Protein AF-A0A9J6A7V3-F1 (afdb_monomer)

Foldseek 3Di:
DDDDDDDDDDDDPPPPPVPPCDDPCDPVNVVVVVVVVVVVVVVVVVVVVVVVVVVVVVLCVVLVVVVVVLVVVVVVLVVCCVVPNDDPVSVVVVVVSVVVVVVRD

Nearest PDB structures (foldseek):
  4biu-assembly2_B  TM=7.242E-01  e=1.071E+00  Escherichia coli K-12
  4biu-assembly1_D  TM=7.343E-01  e=1.409E+00  Escherichia coli K-12
  4biu-assembly2_A  TM=5.968E-01  e=1.228E+00  Escherichia coli K-12

Sequence (105 aa):
MTLSSSTAFLPPRSIASAATSQPPLTEAVILWIGHLVYSANMCASRLDATISRMIERALIAALTPFKESIDALVARIRVCERAEGVTHEVNALKVAIAELRKDVD

Organism: Solanum commersonii (NCBI:txid4109)

Solvent-accessible surface area (backbone atoms only — not comparable to full-atom values): 6490 Å² total; per-residue (Å²): 141,83,85,84,88,81,88,79,86,78,80,82,80,82,75,77,70,78,72,77,80,70,75,82,82,45,72,70,57,53,53,50,51,52,51,50,54,50,51,50,49,55,51,50,56,52,48,51,56,48,53,55,52,50,51,51,51,52,50,48,67,61,45,50,63,54,54,53,51,51,53,52,50,54,54,50,49,60,49,45,38,72,75,74,42,87,44,72,67,60,51,53,51,51,53,54,50,57,54,54,44,69,79,72,110

Structure (mmCIF, N/CA/C/O backbone):
data_AF-A0A9J6A7V3-F1
#
_entry.id   AF-A0A9J6A7V3-F1
#
loop_
_atom_site.group_PDB
_atom_site.id
_atom_site.type_symbol
_atom_site.label_atom_id
_atom_site.label_alt_id
_atom_site.label_comp_id
_atom_site.label_asym_id
_atom_site.label_entity_id
_atom_site.label_seq_id
_atom_site.pdbx_PDB_ins_code
_atom_site.Cartn_x
_atom_site.Cartn_y
_atom_site.Cartn_z
_atom_site.occupancy
_atom_site.B_iso_or_equiv
_atom_site.auth_seq_id
_atom_site.auth_comp_id
_atom_site.auth_asym_id
_atom_site.auth_atom_id
_atom_site.pdbx_PDB_model_num
ATOM 1 N N . MET A 1 1 ? 93.403 24.590 -44.536 1.00 44.56 1 MET A N 1
ATOM 2 C CA . MET A 1 1 ? 92.078 24.406 -43.912 1.00 44.56 1 MET A CA 1
ATOM 3 C C . MET A 1 1 ? 91.030 24.385 -45.010 1.00 44.56 1 MET A C 1
ATOM 5 O O . MET A 1 1 ? 90.757 25.437 -45.563 1.00 44.56 1 MET A O 1
ATOM 9 N N . THR A 1 2 ? 90.475 23.220 -45.334 1.00 43.62 2 THR A N 1
ATOM 10 C CA . THR A 1 2 ? 89.200 23.067 -46.054 1.00 43.62 2 THR A CA 1
ATOM 11 C C . THR A 1 2 ? 88.579 21.750 -45.586 1.00 43.62 2 THR A C 1
ATOM 13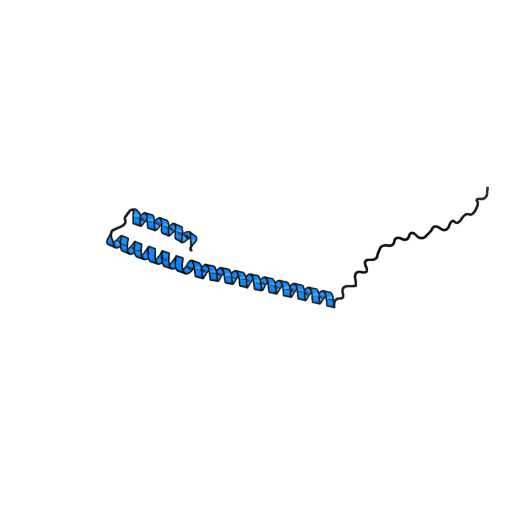 O O . THR A 1 2 ? 89.263 20.732 -45.499 1.00 43.62 2 THR A O 1
ATOM 16 N N . LEU A 1 3 ? 87.321 21.834 -45.148 1.00 41.06 3 LEU A N 1
ATOM 17 C CA . LEU A 1 3 ? 86.566 20.802 -44.437 1.00 41.06 3 LEU A CA 1
ATOM 18 C C . LEU A 1 3 ? 86.086 19.691 -45.383 1.00 41.06 3 LEU A C 1
ATOM 20 O O . LEU A 1 3 ? 85.602 19.970 -46.479 1.00 41.06 3 LEU A O 1
ATOM 24 N N . SER A 1 4 ? 86.159 18.448 -44.906 1.00 42.53 4 SER A N 1
ATOM 25 C CA . SER A 1 4 ? 85.579 17.266 -45.543 1.00 42.53 4 SER A CA 1
ATOM 26 C C . SER A 1 4 ? 84.049 17.286 -45.542 1.00 42.53 4 SER A C 1
ATOM 28 O O . SER A 1 4 ? 83.410 17.650 -44.557 1.00 42.53 4 SER A O 1
ATOM 30 N N . SER A 1 5 ? 83.487 16.811 -46.652 1.00 52.06 5 SER A N 1
ATOM 31 C CA . SER A 1 5 ? 82.076 16.481 -46.842 1.00 52.06 5 SER A CA 1
ATOM 32 C C . SER A 1 5 ? 81.745 15.123 -46.209 1.00 52.06 5 SER A C 1
ATOM 34 O O . SER A 1 5 ? 82.489 14.161 -46.402 1.00 52.06 5 SER A O 1
ATOM 36 N N . SER A 1 6 ? 80.634 15.030 -45.473 1.00 52.19 6 SER A N 1
ATOM 37 C CA . SER A 1 6 ? 80.011 13.754 -45.097 1.00 52.19 6 SER A CA 1
ATOM 38 C C . SER A 1 6 ? 78.517 13.958 -44.842 1.00 52.19 6 SER A C 1
ATOM 40 O O . SER A 1 6 ? 78.106 14.476 -43.805 1.00 52.19 6 SER A O 1
ATOM 42 N N . THR A 1 7 ? 77.693 13.578 -45.817 1.00 53.16 7 THR A N 1
ATOM 43 C CA . THR A 1 7 ? 76.234 13.524 -45.686 1.00 53.16 7 THR A CA 1
ATOM 44 C C . THR A 1 7 ? 75.840 12.098 -45.316 1.00 53.16 7 THR A C 1
ATOM 46 O O . THR A 1 7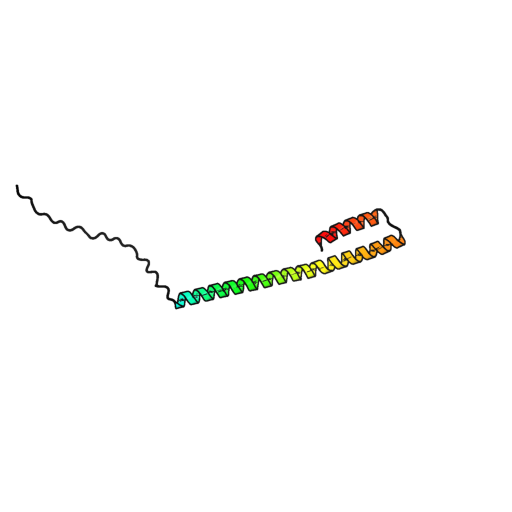 ? 75.785 11.219 -46.172 1.00 53.16 7 THR A O 1
ATOM 49 N N . ALA A 1 8 ? 75.577 11.862 -44.031 1.00 54.44 8 ALA A N 1
ATOM 50 C CA . ALA A 1 8 ? 74.983 10.620 -43.551 1.00 54.44 8 ALA A CA 1
ATOM 51 C C . ALA A 1 8 ? 73.450 10.699 -43.668 1.00 54.44 8 ALA A C 1
ATOM 53 O O . ALA A 1 8 ? 72.825 11.602 -43.112 1.00 54.44 8 ALA A O 1
ATOM 54 N N . PHE A 1 9 ? 72.841 9.751 -44.384 1.00 49.1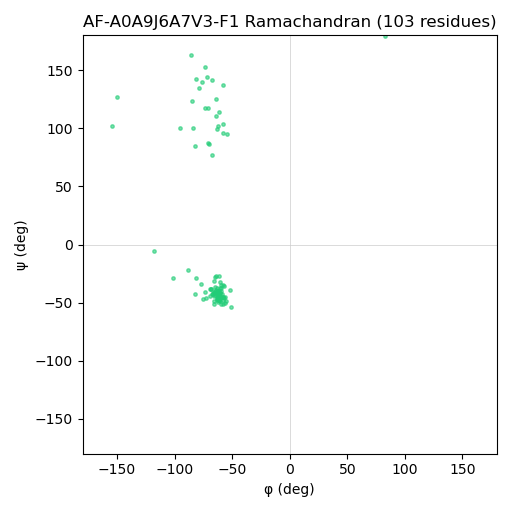2 9 PHE A N 1
ATOM 55 C CA . PHE A 1 9 ? 71.389 9.573 -44.414 1.00 49.12 9 PHE A CA 1
ATOM 56 C C . PHE A 1 9 ? 70.918 8.954 -43.089 1.00 49.12 9 PHE A C 1
ATOM 58 O O . PHE A 1 9 ? 71.299 7.834 -42.752 1.00 49.12 9 PHE A O 1
ATOM 65 N N . LEU A 1 10 ? 70.092 9.683 -42.334 1.00 55.59 10 LEU A N 1
ATOM 66 C CA . LEU A 1 10 ? 69.413 9.163 -41.144 1.00 55.59 10 LEU A CA 1
ATOM 67 C C . LEU A 1 10 ? 68.158 8.362 -41.544 1.00 55.59 10 LEU A C 1
ATOM 69 O O . LEU A 1 10 ? 67.446 8.769 -42.465 1.00 55.59 10 LEU A O 1
ATOM 73 N N . PRO A 1 11 ? 67.852 7.250 -40.848 1.00 51.97 11 PRO A N 1
ATOM 74 C CA . PRO A 1 11 ? 66.679 6.436 -41.130 1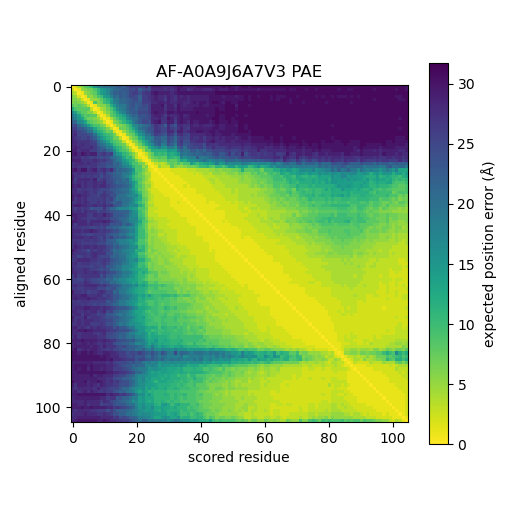.00 51.97 11 PRO A CA 1
ATOM 75 C C . PRO A 1 11 ? 65.400 7.168 -40.690 1.00 51.97 11 PRO A C 1
ATOM 77 O O . PRO A 1 11 ? 65.402 7.854 -39.661 1.00 51.97 11 PRO A O 1
ATOM 80 N N . PRO A 1 12 ? 64.284 7.021 -41.425 1.00 52.28 12 PRO A N 1
ATOM 81 C CA . PRO A 1 12 ? 63.020 7.613 -41.027 1.00 52.28 12 PRO A CA 1
ATOM 82 C C . PRO A 1 12 ? 62.556 6.988 -39.707 1.00 52.28 12 PRO A C 1
ATOM 84 O O . PRO A 1 12 ? 62.429 5.770 -39.575 1.00 52.28 12 PRO A O 1
ATOM 87 N N . ARG A 1 13 ? 62.299 7.844 -38.715 1.00 53.31 13 ARG A N 1
ATOM 88 C CA . ARG A 1 13 ? 61.612 7.489 -37.470 1.00 53.31 13 ARG A CA 1
ATOM 89 C C . ARG A 1 13 ? 60.242 6.916 -37.842 1.00 53.31 13 ARG A C 1
ATOM 91 O O . ARG A 1 13 ? 59.331 7.665 -38.181 1.00 53.31 13 ARG A O 1
ATOM 98 N N . SER A 1 14 ? 60.095 5.596 -37.772 1.00 47.78 14 SER A N 1
ATOM 99 C CA . SER A 1 14 ? 58.783 4.953 -37.759 1.00 47.78 14 SER A CA 1
ATOM 100 C C . SER A 1 14 ? 58.119 5.269 -36.420 1.00 47.78 14 SER A C 1
ATOM 102 O O . SER A 1 14 ? 58.259 4.538 -35.443 1.00 47.78 14 SER A O 1
ATOM 104 N N . ILE A 1 15 ? 57.435 6.412 -36.350 1.00 55.91 15 ILE A N 1
ATOM 105 C CA . ILE A 1 15 ? 56.353 6.592 -35.387 1.00 55.91 15 ILE A CA 1
ATOM 106 C C . ILE A 1 15 ? 55.147 5.934 -36.044 1.00 55.91 15 ILE A C 1
ATOM 108 O O . ILE A 1 15 ? 54.354 6.582 -36.725 1.00 55.91 15 ILE A O 1
ATOM 112 N N . ALA A 1 16 ? 55.027 4.622 -35.863 1.00 49.88 16 ALA A N 1
ATOM 113 C CA . ALA A 1 16 ? 53.754 3.949 -36.030 1.00 49.88 16 ALA A CA 1
ATOM 114 C C . ALA A 1 16 ? 52.834 4.433 -34.899 1.00 49.88 16 ALA A C 1
ATOM 116 O O . ALA A 1 16 ? 52.632 3.753 -33.898 1.00 49.88 16 ALA A O 1
ATOM 117 N N . SER A 1 17 ? 52.292 5.647 -35.040 1.00 55.62 17 SER A N 1
ATOM 118 C CA . SER A 1 17 ? 50.987 5.924 -34.458 1.00 55.62 17 SER A CA 1
ATOM 119 C C . SER A 1 17 ? 50.050 4.970 -35.169 1.00 55.62 17 SER A C 1
ATOM 121 O O . SER A 1 17 ? 49.727 5.175 -36.338 1.00 55.62 17 SER A O 1
ATOM 123 N N . ALA A 1 18 ? 49.693 3.884 -34.489 1.00 53.12 18 ALA A N 1
ATOM 124 C CA . ALA A 1 18 ? 48.534 3.098 -34.848 1.00 53.12 18 ALA A CA 1
ATOM 125 C C . ALA A 1 18 ? 47.361 4.080 -34.877 1.00 53.12 18 ALA A C 1
ATOM 127 O O . ALA A 1 18 ? 46.813 4.445 -33.839 1.00 53.12 18 ALA A O 1
ATOM 128 N N . ALA A 1 19 ? 47.054 4.592 -36.067 1.00 54.56 19 ALA A N 1
ATOM 129 C CA . ALA A 1 19 ? 45.855 5.354 -36.301 1.00 54.56 19 ALA A CA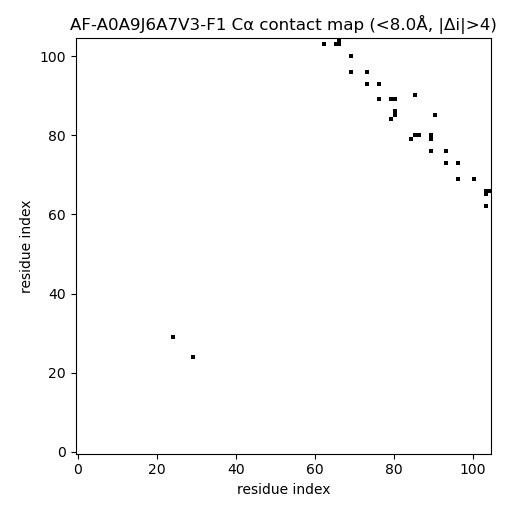 1
ATOM 130 C C . ALA A 1 19 ? 44.716 4.374 -36.042 1.00 54.56 19 ALA A C 1
ATOM 132 O O . ALA A 1 19 ? 44.412 3.519 -36.872 1.00 54.56 19 ALA A O 1
ATOM 133 N N . THR A 1 20 ? 44.127 4.451 -34.854 1.00 53.38 20 THR A N 1
ATOM 134 C CA . THR A 1 20 ? 42.802 3.904 -34.609 1.00 53.38 20 THR A CA 1
ATOM 135 C C . THR A 1 20 ? 41.887 4.609 -35.600 1.00 53.38 20 THR A C 1
ATOM 137 O O . THR A 1 20 ? 41.497 5.754 -35.375 1.00 53.38 20 THR A O 1
ATOM 140 N N . SER A 1 21 ? 41.631 3.981 -36.751 1.00 53.94 21 SER A N 1
ATOM 141 C CA . SER A 1 21 ? 40.712 4.513 -37.750 1.00 53.94 21 SER A CA 1
ATOM 142 C C . SER A 1 21 ? 39.309 4.386 -37.174 1.00 53.94 21 SER A C 1
ATOM 144 O O . SER A 1 21 ? 38.634 3.369 -37.329 1.00 53.94 21 SER A O 1
ATOM 146 N N . GLN A 1 22 ? 38.897 5.396 -36.423 1.00 65.38 22 GLN A N 1
ATOM 147 C CA . GLN A 1 22 ? 37.525 5.516 -35.982 1.00 65.38 22 GLN A CA 1
ATOM 148 C C . GLN A 1 22 ? 36.704 5.870 -37.232 1.00 65.38 22 GLN A C 1
ATOM 150 O O . GLN A 1 22 ? 37.000 6.886 -37.870 1.00 65.38 22 GLN A O 1
ATOM 155 N N . PRO A 1 23 ? 35.748 5.025 -37.659 1.00 63.53 23 PRO A N 1
ATOM 156 C CA . PRO A 1 23 ? 34.950 5.312 -38.843 1.00 63.53 23 PRO A CA 1
ATOM 157 C C . PRO A 1 23 ? 34.220 6.650 -38.656 1.00 63.53 23 PRO A C 1
ATOM 159 O O . PRO A 1 23 ? 33.697 6.886 -37.562 1.00 63.53 23 PRO A O 1
ATOM 162 N N . PRO A 1 24 ? 34.162 7.527 -39.675 1.00 71.94 24 PRO A N 1
ATOM 163 C CA . PRO A 1 24 ? 33.438 8.782 -39.560 1.00 71.94 24 PRO A CA 1
ATOM 164 C C . PRO A 1 24 ? 31.961 8.482 -39.307 1.00 71.94 24 PRO A C 1
ATOM 166 O O . PRO A 1 24 ? 31.272 7.880 -40.133 1.00 71.94 24 PRO A O 1
ATOM 169 N N . LEU A 1 25 ? 31.499 8.860 -38.119 1.00 78.06 25 LEU A N 1
ATOM 170 C CA . LEU A 1 25 ? 30.124 8.689 -37.679 1.00 78.06 25 LEU A CA 1
ATOM 171 C C . LEU A 1 25 ? 29.243 9.551 -38.591 1.00 78.06 25 LEU A C 1
ATOM 173 O O . LEU A 1 25 ? 29.347 10.776 -38.586 1.00 78.06 25 LEU A O 1
ATOM 177 N N . THR A 1 26 ? 28.445 8.907 -39.442 1.00 88.81 26 THR A N 1
ATOM 178 C CA . THR A 1 26 ? 27.611 9.614 -40.420 1.00 88.81 26 THR A CA 1
ATOM 179 C C . THR A 1 26 ? 26.432 10.292 -39.725 1.00 88.81 26 THR A C 1
ATOM 181 O O . THR A 1 26 ? 25.953 9.828 -38.690 1.00 88.81 26 THR A O 1
ATOM 184 N N . GLU A 1 27 ? 25.929 11.378 -40.311 1.00 89.75 27 GLU A N 1
ATOM 185 C CA . GLU A 1 27 ? 24.776 12.131 -39.794 1.00 89.75 27 GLU A CA 1
ATOM 186 C C . GLU A 1 27 ? 23.557 11.229 -39.524 1.00 89.75 27 GLU A C 1
ATOM 188 O O . GLU A 1 27 ? 22.904 11.338 -38.487 1.00 89.75 27 GLU A O 1
ATOM 193 N N . ALA A 1 28 ? 23.317 10.247 -40.399 1.00 89.69 28 ALA A N 1
ATOM 194 C CA . ALA A 1 28 ? 22.267 9.246 -40.226 1.00 89.69 28 ALA A CA 1
ATOM 195 C C . ALA A 1 28 ? 22.456 8.383 -38.963 1.00 89.69 28 ALA A C 1
ATOM 197 O O . ALA A 1 28 ? 21.489 8.092 -38.259 1.00 89.69 28 ALA A O 1
ATOM 198 N N . VAL A 1 29 ? 23.696 7.995 -38.646 1.00 92.69 29 VAL A N 1
ATOM 199 C CA . VAL A 1 29 ? 24.002 7.216 -37.436 1.00 92.69 29 VAL A CA 1
ATOM 200 C C . VAL A 1 29 ? 23.801 8.071 -36.183 1.00 92.69 29 VAL A C 1
ATOM 202 O O . VAL A 1 29 ? 23.253 7.574 -35.202 1.00 92.69 29 VAL A O 1
ATOM 205 N N . ILE A 1 30 ? 24.158 9.360 -36.217 1.00 92.00 30 ILE A N 1
ATOM 206 C CA . ILE A 1 30 ? 23.921 10.294 -35.100 1.00 92.00 30 ILE A CA 1
ATOM 207 C C . ILE A 1 30 ? 22.421 10.424 -34.811 1.00 92.00 30 ILE A C 1
ATOM 209 O O . ILE A 1 30 ? 22.000 10.297 -33.660 1.00 92.00 30 ILE A O 1
ATOM 213 N N . LEU A 1 31 ? 21.603 10.624 -35.848 1.00 94.50 31 LEU A N 1
ATOM 214 C CA . LEU A 1 31 ? 20.147 10.712 -35.708 1.00 94.50 31 LEU A CA 1
ATOM 215 C C . LEU A 1 31 ? 19.546 9.422 -35.139 1.00 94.50 31 LEU A C 1
ATOM 217 O O . LEU A 1 31 ? 18.685 9.472 -34.259 1.00 94.50 31 LEU A O 1
ATOM 221 N N . TRP A 1 32 ? 20.026 8.263 -35.595 1.00 95.19 32 TRP A N 1
ATOM 222 C CA . TRP A 1 32 ? 19.562 6.972 -35.094 1.00 95.19 32 TRP A CA 1
ATOM 223 C C . TRP A 1 32 ? 19.910 6.764 -33.616 1.00 95.19 32 TRP A C 1
ATOM 225 O O . TRP A 1 32 ? 19.047 6.364 -32.834 1.00 95.19 32 TRP A O 1
ATOM 235 N N . ILE A 1 33 ? 21.133 7.119 -33.204 1.00 96.00 33 ILE A N 1
ATOM 236 C CA . ILE A 1 33 ? 21.542 7.102 -31.791 1.00 96.00 33 ILE A CA 1
ATOM 237 C C . ILE A 1 33 ? 20.642 8.027 -30.963 1.00 96.00 33 ILE A C 1
ATOM 239 O O . ILE A 1 33 ? 20.159 7.619 -29.908 1.00 96.00 33 ILE A O 1
ATOM 243 N N . GLY A 1 34 ? 20.358 9.237 -31.452 1.00 95.69 34 GLY A N 1
ATOM 244 C CA . GLY A 1 34 ? 19.455 10.174 -30.781 1.00 95.69 34 GLY A CA 1
ATOM 245 C C . GLY A 1 34 ? 18.054 9.594 -30.568 1.00 95.69 34 GLY A C 1
ATOM 246 O O . GLY A 1 34 ? 17.516 9.656 -29.462 1.00 95.69 34 GLY A O 1
ATOM 247 N N . HIS A 1 35 ? 17.485 8.958 -31.595 1.00 96.56 35 HIS A N 1
ATOM 248 C CA . HIS A 1 35 ? 16.176 8.314 -31.502 1.00 96.56 35 HIS A CA 1
ATOM 249 C C . HIS A 1 35 ? 16.171 7.132 -30.521 1.00 96.56 35 HIS A C 1
ATOM 251 O O . HIS A 1 35 ? 15.221 6.970 -29.754 1.00 96.56 35 HIS A O 1
ATOM 257 N N . LEU A 1 36 ? 17.233 6.321 -30.505 1.00 96.88 36 LEU A N 1
ATOM 258 C CA . LEU A 1 36 ? 17.373 5.216 -29.553 1.00 96.88 36 LEU A CA 1
ATOM 259 C C . LEU A 1 36 ? 17.439 5.713 -28.110 1.00 96.88 36 LEU A C 1
ATOM 261 O O . LEU A 1 36 ? 16.716 5.195 -27.261 1.00 96.88 36 LEU A O 1
ATOM 265 N N . VAL A 1 37 ? 18.259 6.733 -27.838 1.00 97.69 37 VAL A N 1
ATOM 266 C CA . VAL A 1 37 ? 18.369 7.343 -26.504 1.00 97.69 37 VAL A CA 1
ATOM 267 C C . VAL A 1 37 ? 17.022 7.913 -26.067 1.00 97.69 37 VAL A C 1
ATOM 269 O O . VAL A 1 37 ? 16.570 7.648 -24.954 1.00 97.69 37 VAL A O 1
ATOM 272 N N . TYR A 1 38 ? 16.339 8.636 -26.958 1.00 97.12 38 TYR A N 1
ATOM 273 C CA . TYR A 1 38 ? 15.015 9.185 -26.679 1.00 97.12 38 TYR A CA 1
ATOM 274 C C . TYR A 1 38 ? 13.988 8.085 -26.378 1.00 97.12 38 TYR A C 1
ATOM 276 O O . TYR A 1 38 ? 13.287 8.147 -25.366 1.00 97.12 38 TYR A O 1
ATOM 284 N N . SER A 1 39 ? 13.928 7.045 -27.214 1.00 96.62 39 SER A N 1
ATOM 285 C CA . SER A 1 39 ? 13.018 5.914 -27.021 1.00 96.62 39 SER A CA 1
ATOM 286 C C . SER A 1 39 ? 13.299 5.179 -25.711 1.00 96.62 39 SER A C 1
ATOM 288 O O . SER A 1 39 ? 12.362 4.854 -24.984 1.00 96.62 39 SER A O 1
ATOM 290 N N . ALA A 1 40 ? 14.571 4.936 -25.383 1.00 97.50 40 ALA A N 1
ATOM 291 C CA . ALA A 1 40 ? 14.966 4.294 -24.134 1.00 97.50 40 ALA A CA 1
ATOM 292 C C . ALA A 1 40 ? 14.535 5.123 -22.916 1.00 97.50 40 ALA A C 1
ATOM 294 O O . ALA A 1 40 ? 13.957 4.575 -21.978 1.00 97.50 40 ALA A O 1
ATOM 295 N N . ASN A 1 41 ? 14.727 6.445 -22.962 1.00 97.75 41 ASN A N 1
ATOM 296 C CA . ASN A 1 41 ? 14.293 7.347 -21.898 1.00 97.75 41 ASN A CA 1
ATOM 297 C C . ASN A 1 41 ? 12.767 7.331 -21.720 1.00 97.75 41 ASN A C 1
ATOM 299 O O . ASN A 1 41 ? 12.273 7.199 -20.605 1.00 97.75 41 ASN A O 1
ATOM 303 N N . MET A 1 42 ? 12.006 7.380 -22.818 1.00 97.12 42 MET A N 1
ATOM 304 C CA . MET A 1 42 ? 10.543 7.290 -22.763 1.00 97.12 42 MET A CA 1
ATOM 305 C C . MET A 1 42 ? 10.065 5.951 -22.190 1.00 97.12 42 MET A C 1
ATOM 307 O O . MET A 1 42 ? 9.111 5.918 -21.412 1.00 97.12 42 MET A O 1
ATOM 311 N N . CYS A 1 43 ? 10.718 4.843 -22.544 1.00 96.56 43 CYS A N 1
ATOM 312 C CA . CYS A 1 43 ? 10.435 3.533 -21.961 1.00 96.56 43 CYS A CA 1
ATOM 313 C C . CYS A 1 43 ? 10.713 3.508 -20.454 1.00 96.56 43 CYS A C 1
ATOM 315 O O . CYS A 1 43 ? 9.854 3.044 -19.705 1.00 96.56 43 CYS A O 1
ATOM 317 N N . ALA A 1 44 ? 11.854 4.044 -20.013 1.00 97.69 44 ALA A N 1
ATOM 318 C CA . ALA A 1 44 ? 12.201 4.140 -18.597 1.00 97.69 44 ALA A CA 1
ATOM 319 C C . ALA A 1 44 ? 11.165 4.972 -17.825 1.00 97.69 44 ALA A C 1
ATOM 321 O O . ALA A 1 44 ? 10.563 4.471 -16.880 1.00 97.69 44 ALA A O 1
ATOM 322 N N . SER A 1 45 ? 10.831 6.177 -18.302 1.00 97.94 45 SER A N 1
ATOM 323 C CA . SER A 1 45 ? 9.822 7.026 -17.652 1.00 97.94 45 SER A CA 1
ATOM 324 C C . SER A 1 45 ? 8.437 6.371 -17.593 1.00 97.94 45 SER A C 1
ATOM 326 O O . SER A 1 45 ? 7.714 6.515 -16.606 1.00 97.94 45 SER A O 1
ATOM 328 N N . ARG A 1 46 ? 8.038 5.627 -18.635 1.00 97.56 46 ARG A N 1
ATOM 329 C CA . ARG A 1 46 ? 6.768 4.880 -18.637 1.00 97.56 46 ARG A CA 1
ATOM 330 C C . ARG A 1 46 ? 6.780 3.721 -17.646 1.00 97.56 46 ARG A C 1
ATOM 332 O O . ARG A 1 46 ? 5.742 3.448 -17.036 1.00 97.56 46 ARG A O 1
ATOM 339 N N . LEU A 1 47 ? 7.910 3.031 -17.516 1.00 98.12 47 LEU A N 1
ATOM 340 C CA . LEU A 1 47 ? 8.077 1.949 -16.555 1.00 98.12 47 LEU A CA 1
ATOM 341 C C . LEU A 1 47 ? 8.008 2.491 -15.127 1.00 98.12 47 LEU A C 1
ATOM 343 O O . LEU A 1 47 ? 7.201 1.987 -14.351 1.00 98.12 47 LEU A O 1
ATOM 347 N N . ASP A 1 48 ? 8.743 3.561 -14.826 1.00 97.62 48 ASP A N 1
ATOM 348 C CA . ASP A 1 48 ? 8.718 4.221 -13.518 1.00 97.62 48 ASP A CA 1
ATOM 349 C C . ASP A 1 48 ? 7.296 4.640 -13.143 1.00 97.62 48 ASP A C 1
ATOM 351 O O . ASP A 1 48 ? 6.785 4.245 -12.098 1.00 97.62 48 ASP A O 1
ATOM 355 N N . ALA A 1 49 ? 6.586 5.325 -14.046 1.00 97.88 49 ALA A N 1
ATOM 356 C CA . ALA A 1 49 ? 5.198 5.722 -13.811 1.00 97.88 49 ALA A CA 1
ATOM 357 C C . ALA A 1 49 ? 4.255 4.522 -13.595 1.00 97.88 49 ALA A C 1
ATOM 359 O O . ALA A 1 49 ? 3.270 4.616 -12.857 1.00 97.88 49 ALA A O 1
ATOM 360 N N . THR A 1 50 ? 4.527 3.390 -14.247 1.00 98.31 50 THR A N 1
ATOM 361 C CA . THR A 1 50 ? 3.740 2.162 -14.074 1.00 98.31 50 THR A CA 1
ATOM 362 C C . THR A 1 50 ? 4.015 1.526 -12.717 1.00 98.31 50 THR A C 1
ATOM 364 O O . THR A 1 50 ? 3.064 1.202 -12.008 1.00 98.31 50 THR A O 1
ATOM 367 N N . ILE A 1 51 ? 5.286 1.407 -12.327 1.00 97.81 51 ILE A N 1
ATOM 368 C CA . ILE A 1 51 ? 5.701 0.867 -11.029 1.00 97.81 51 ILE A CA 1
ATOM 369 C C . ILE A 1 51 ? 5.155 1.738 -9.896 1.00 97.81 51 ILE A C 1
ATOM 371 O O . ILE A 1 51 ? 4.520 1.209 -8.986 1.00 97.81 51 ILE A O 1
ATOM 375 N N . SER A 1 52 ? 5.303 3.064 -9.977 1.00 98.19 52 SER A N 1
ATOM 376 C CA . SER A 1 52 ? 4.747 3.990 -8.983 1.00 98.19 52 SER A CA 1
ATOM 377 C C . SER A 1 52 ? 3.239 3.806 -8.821 1.00 98.19 52 SER A C 1
ATOM 379 O O . SER A 1 52 ? 2.757 3.670 -7.700 1.00 98.19 52 SER A O 1
ATOM 381 N N . ARG A 1 53 ? 2.493 3.698 -9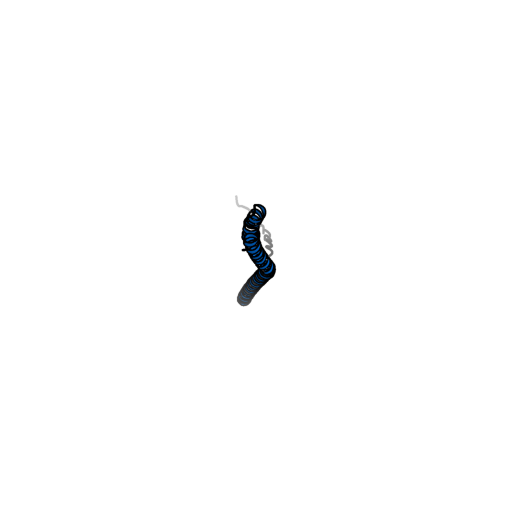.930 1.00 98.44 53 ARG A N 1
ATOM 382 C CA . ARG A 1 53 ? 1.043 3.455 -9.888 1.00 98.44 53 ARG A CA 1
ATOM 383 C C . ARG A 1 53 ? 0.694 2.092 -9.285 1.00 98.44 53 ARG A C 1
ATOM 385 O O . ARG A 1 53 ? -0.328 1.963 -8.615 1.00 98.44 53 ARG A O 1
ATOM 392 N N . MET A 1 54 ? 1.490 1.057 -9.551 1.00 98.25 54 MET A N 1
ATOM 393 C CA . MET A 1 54 ? 1.275 -0.271 -8.968 1.00 98.25 54 MET A CA 1
ATOM 394 C C . MET A 1 54 ? 1.484 -0.251 -7.454 1.00 98.25 54 MET A C 1
ATOM 396 O O . MET A 1 54 ? 0.652 -0.795 -6.731 1.00 98.25 54 MET A O 1
ATOM 400 N N . ILE A 1 55 ? 2.544 0.410 -6.985 1.00 97.75 55 ILE A N 1
ATOM 401 C CA . ILE A 1 55 ? 2.835 0.572 -5.557 1.00 97.75 55 ILE A CA 1
ATOM 402 C C . ILE A 1 55 ? 1.716 1.358 -4.875 1.00 97.75 55 ILE A C 1
ATOM 404 O O . ILE A 1 55 ? 1.178 0.893 -3.877 1.00 97.75 55 ILE A O 1
ATOM 408 N N . GLU A 1 56 ? 1.310 2.496 -5.439 1.00 98.06 56 GLU A N 1
ATOM 409 C CA . GLU A 1 56 ? 0.216 3.316 -4.907 1.00 98.06 56 GLU A CA 1
ATOM 410 C C . GLU A 1 56 ? -1.076 2.500 -4.754 1.00 98.06 56 GLU A C 1
ATOM 412 O O . GLU A 1 56 ? -1.679 2.472 -3.684 1.00 98.06 56 GLU A O 1
ATOM 417 N N . ARG A 1 57 ? -1.471 1.756 -5.795 1.00 98.12 57 ARG A N 1
ATOM 418 C CA . ARG A 1 57 ? -2.663 0.896 -5.748 1.00 98.12 57 ARG A CA 1
ATOM 419 C C . ARG A 1 57 ? -2.547 -0.214 -4.711 1.00 98.12 57 ARG A C 1
ATOM 421 O O . ARG A 1 57 ? -3.528 -0.496 -4.030 1.00 98.12 57 ARG A O 1
ATOM 428 N N . ALA A 1 58 ? -1.380 -0.848 -4.604 1.00 98.06 58 ALA A N 1
ATOM 429 C CA . ALA A 1 58 ? -1.143 -1.900 -3.623 1.00 98.06 58 ALA A CA 1
ATOM 430 C C . ALA A 1 58 ? -1.212 -1.355 -2.190 1.00 98.06 58 ALA A C 1
ATOM 432 O O . ALA A 1 58 ? -1.840 -1.976 -1.336 1.00 98.06 58 ALA A O 1
ATOM 433 N N . LEU A 1 59 ? -0.634 -0.177 -1.943 1.00 97.25 59 LEU A N 1
ATOM 434 C CA . LEU A 1 59 ? -0.709 0.505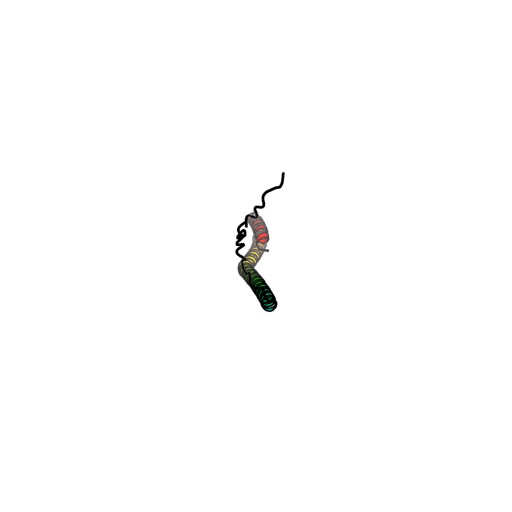 -0.653 1.00 97.25 59 LEU A CA 1
ATOM 435 C C . LEU A 1 59 ? -2.145 0.891 -0.309 1.00 97.25 59 LEU A C 1
ATOM 437 O O . LEU A 1 59 ? -2.589 0.594 0.792 1.00 97.25 59 LEU A O 1
ATOM 441 N N . ILE A 1 60 ? -2.897 1.474 -1.246 1.00 97.50 60 ILE A N 1
ATOM 442 C CA . ILE A 1 60 ? -4.316 1.794 -1.031 1.00 97.50 60 ILE A CA 1
ATOM 443 C C . ILE A 1 60 ? -5.093 0.523 -0.681 1.00 97.50 60 ILE A C 1
ATOM 445 O O . ILE A 1 60 ? -5.763 0.485 0.345 1.00 97.50 60 ILE A O 1
ATOM 449 N N . ALA A 1 61 ? -4.955 -0.539 -1.478 1.00 97.75 61 ALA A N 1
ATOM 450 C CA . ALA A 1 61 ? -5.650 -1.800 -1.234 1.00 97.75 61 ALA A CA 1
ATOM 451 C C . ALA A 1 61 ? -5.290 -2.424 0.125 1.00 97.75 61 ALA A C 1
ATOM 453 O O . ALA A 1 61 ? -6.152 -3.021 0.767 1.00 97.75 61 ALA A O 1
ATOM 454 N N . ALA A 1 62 ? -4.040 -2.275 0.571 1.00 96.44 62 ALA A N 1
ATOM 455 C CA . ALA A 1 62 ? -3.599 -2.743 1.877 1.00 96.44 62 ALA A CA 1
ATOM 456 C C . ALA A 1 62 ? -4.121 -1.863 3.023 1.00 96.44 62 ALA A C 1
ATOM 458 O O . ALA A 1 62 ? -4.537 -2.404 4.039 1.00 96.44 62 ALA A O 1
ATOM 459 N N . LEU A 1 63 ? -4.125 -0.533 2.871 1.00 96.69 63 LEU A N 1
ATOM 460 C CA . LEU A 1 63 ? -4.482 0.425 3.925 1.00 96.69 63 LEU A CA 1
ATOM 461 C C . LEU A 1 63 ? -5.994 0.622 4.096 1.00 96.69 63 LEU A C 1
ATOM 463 O O . LEU A 1 63 ? -6.440 0.892 5.211 1.00 96.69 63 LEU A O 1
ATOM 467 N N . THR A 1 64 ? -6.799 0.455 3.044 1.00 96.81 64 THR A N 1
ATOM 468 C CA . THR A 1 64 ? -8.269 0.549 3.118 1.00 96.81 64 THR A CA 1
ATOM 469 C C . THR A 1 64 ? -8.881 -0.311 4.235 1.00 96.81 64 THR A C 1
ATOM 471 O O . THR A 1 64 ? -9.572 0.258 5.082 1.00 96.81 64 THR A O 1
ATOM 474 N N . PRO A 1 65 ? -8.615 -1.630 4.334 1.00 97.19 65 PRO A N 1
ATOM 475 C CA . PRO A 1 65 ? -9.196 -2.447 5.402 1.00 97.19 65 PRO A CA 1
ATOM 476 C C . PRO A 1 65 ? -8.720 -2.039 6.807 1.00 97.19 65 PRO A C 1
ATOM 478 O O . PRO A 1 65 ? -9.460 -2.212 7.778 1.00 97.19 65 PRO A O 1
ATOM 481 N N . PHE A 1 66 ? -7.517 -1.464 6.946 1.00 95.38 66 PHE A N 1
ATOM 482 C CA . PHE A 1 66 ? -7.064 -0.908 8.226 1.00 95.38 66 PHE A CA 1
ATOM 483 C C . PHE A 1 66 ? -7.860 0.342 8.607 1.00 95.38 66 PHE A C 1
ATOM 485 O O . PHE A 1 66 ? -8.314 0.430 9.748 1.00 95.38 66 PHE A O 1
ATOM 492 N N . LYS A 1 67 ? -8.095 1.264 7.662 1.00 95.94 67 LYS A N 1
ATOM 493 C CA . LYS A 1 67 ? -8.942 2.451 7.882 1.00 95.94 67 LYS A CA 1
ATOM 494 C C . LYS A 1 67 ? -10.353 2.053 8.312 1.00 95.94 67 LYS A C 1
ATOM 496 O O . LYS A 1 67 ? -10.838 2.529 9.336 1.00 95.94 67 LYS A O 1
ATOM 501 N N . GLU A 1 68 ? -10.960 1.100 7.608 1.00 96.81 68 GLU A N 1
ATOM 502 C CA . GLU A 1 68 ? -12.286 0.567 7.947 1.00 96.81 68 GLU A CA 1
ATOM 503 C C . GLU A 1 68 ? -12.319 -0.069 9.345 1.00 96.81 68 GLU A C 1
ATOM 505 O O . GLU A 1 68 ? -13.252 0.156 10.118 1.00 96.81 68 GLU A O 1
ATOM 510 N N . SER A 1 69 ? -11.278 -0.826 9.706 1.00 96.69 69 SER A N 1
ATOM 511 C CA . SER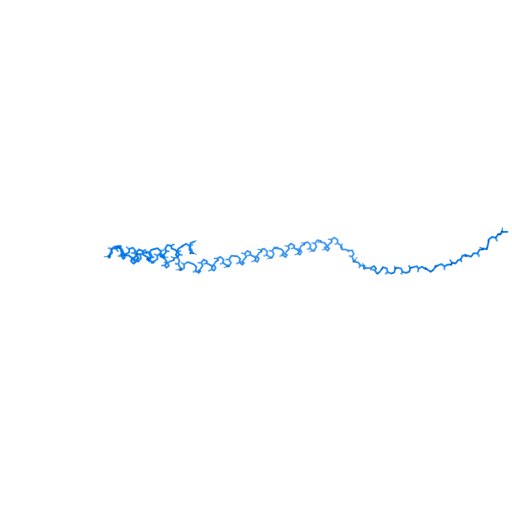 A 1 69 ? -11.166 -1.455 11.028 1.00 96.69 69 SER A CA 1
ATOM 512 C C . SER A 1 69 ? -11.023 -0.424 12.151 1.00 96.69 69 SER A C 1
ATOM 514 O O . SER A 1 69 ? -11.640 -0.571 13.209 1.00 96.69 69 SER A O 1
ATOM 516 N N . ILE A 1 70 ? -10.239 0.634 11.924 1.00 96.31 70 ILE A N 1
ATOM 517 C CA . ILE A 1 70 ? -10.083 1.752 12.861 1.00 96.31 70 ILE A CA 1
ATOM 518 C C . ILE A 1 70 ? -11.419 2.472 13.051 1.00 96.31 70 ILE A C 1
ATOM 520 O O . ILE A 1 70 ? -11.845 2.676 14.190 1.00 96.31 70 ILE A O 1
ATOM 524 N N . ASP A 1 71 ? -12.122 2.800 11.967 1.00 96.00 71 ASP A N 1
ATOM 525 C CA . ASP A 1 71 ? -13.422 3.470 12.037 1.00 96.00 71 ASP A CA 1
ATOM 526 C C . ASP A 1 71 ? -14.473 2.604 12.753 1.00 96.00 71 ASP A C 1
ATOM 528 O O . ASP A 1 71 ? -15.230 3.102 13.597 1.00 96.00 71 ASP A O 1
ATOM 532 N N . ALA A 1 72 ? -14.478 1.292 12.497 1.00 97.12 72 ALA A N 1
ATOM 533 C CA . ALA A 1 72 ? -15.331 0.343 13.207 1.00 97.12 72 ALA A CA 1
ATOM 534 C C . ALA A 1 72 ? -15.012 0.296 14.711 1.00 97.12 72 ALA A C 1
ATOM 536 O O . ALA A 1 72 ? -15.924 0.271 15.544 1.00 97.12 72 ALA A O 1
ATOM 537 N N . LEU A 1 73 ? -13.731 0.323 15.086 1.00 95.88 73 LEU A N 1
ATOM 538 C CA . LEU A 1 73 ? -13.312 0.340 16.486 1.00 95.88 73 LEU A CA 1
ATOM 539 C C . LEU A 1 73 ? -13.719 1.645 17.184 1.00 95.88 73 LEU A C 1
ATOM 541 O O . LEU A 1 73 ? -14.254 1.607 18.293 1.00 95.88 73 LEU A O 1
ATOM 545 N N . VAL A 1 74 ? -13.562 2.789 16.512 1.00 96.19 74 VAL A N 1
ATOM 546 C CA . VAL A 1 74 ? -14.048 4.091 16.995 1.00 96.19 74 VAL A CA 1
ATOM 547 C C . VAL A 1 74 ? -15.562 4.063 17.215 1.00 96.19 74 VAL A C 1
ATOM 549 O O . VAL A 1 74 ? -16.049 4.563 18.232 1.00 96.19 74 VAL A O 1
ATOM 552 N N . ALA A 1 75 ? -16.327 3.462 16.300 1.00 96.44 75 ALA A N 1
ATOM 553 C CA . ALA A 1 75 ? -17.771 3.318 16.456 1.00 96.44 75 ALA A CA 1
ATOM 554 C C . ALA A 1 75 ? -18.135 2.458 17.677 1.00 96.44 75 ALA A C 1
ATOM 556 O O . ALA A 1 75 ? -18.999 2.850 18.463 1.00 96.44 75 ALA A O 1
ATOM 557 N N . ARG A 1 76 ? -17.444 1.330 17.882 1.00 95.44 76 ARG A N 1
ATOM 558 C CA . ARG A 1 76 ? -17.656 0.453 19.046 1.00 95.44 76 ARG A CA 1
ATOM 559 C C . ARG A 1 76 ? -17.341 1.156 20.362 1.00 95.44 76 ARG A C 1
ATOM 561 O O . ARG A 1 76 ? -18.139 1.069 21.288 1.00 95.44 76 ARG A O 1
ATOM 568 N N . ILE A 1 77 ? -16.249 1.914 20.422 1.00 94.69 77 ILE A N 1
ATOM 569 C CA . ILE A 1 77 ? -15.896 2.719 21.599 1.00 94.69 77 ILE A CA 1
ATOM 570 C C . ILE A 1 77 ? -17.011 3.698 21.953 1.00 94.69 77 ILE A C 1
ATOM 572 O O . ILE A 1 77 ? -17.425 3.754 23.104 1.00 94.69 77 ILE A O 1
ATOM 576 N N . ARG A 1 78 ? -17.563 4.411 20.964 1.00 94.75 78 ARG A N 1
ATOM 577 C CA . ARG A 1 78 ? -18.683 5.339 21.195 1.00 94.75 78 ARG A CA 1
ATOM 578 C C . ARG A 1 78 ? -19.937 4.649 21.728 1.00 94.75 78 ARG A C 1
ATOM 580 O O . ARG A 1 78 ? -20.760 5.312 22.351 1.00 94.75 78 ARG A O 1
ATOM 587 N N . VAL A 1 79 ? -20.141 3.367 21.424 1.00 95.12 79 VAL A N 1
ATOM 588 C CA . VAL A 1 79 ? -21.247 2.579 21.987 1.00 95.12 79 VAL A CA 1
ATOM 589 C C . VAL A 1 79 ? -20.936 2.206 23.435 1.00 95.12 79 VAL A C 1
ATOM 591 O O . VAL A 1 79 ? -21.779 2.437 24.299 1.00 95.12 79 VAL A O 1
ATOM 594 N N . CYS A 1 80 ? -19.723 1.721 23.717 1.00 92.69 80 CYS A N 1
ATOM 595 C CA . CYS A 1 80 ? -19.272 1.407 25.075 1.00 92.69 80 CYS A CA 1
ATOM 596 C C . CYS A 1 80 ? -19.340 2.631 26.001 1.00 92.69 80 CYS A C 1
ATOM 598 O O . CYS A 1 80 ? -19.908 2.537 27.081 1.00 92.69 80 CYS A O 1
ATOM 600 N N . GLU A 1 81 ? -18.882 3.804 25.549 1.00 94.19 81 GLU A N 1
ATOM 601 C CA . GLU A 1 81 ? -18.947 5.054 26.325 1.00 94.19 81 GLU A CA 1
ATOM 602 C C . GLU A 1 81 ? -20.378 5.430 26.729 1.00 94.19 81 GLU A C 1
ATOM 604 O O . GLU A 1 81 ? -20.596 5.987 27.802 1.00 94.19 81 GLU A O 1
ATOM 609 N N . ARG A 1 82 ? -21.368 5.138 25.877 1.00 93.44 82 ARG A N 1
ATOM 610 C CA . ARG A 1 82 ? -22.779 5.416 26.184 1.00 93.44 82 ARG A CA 1
ATOM 611 C C . ARG A 1 82 ? -23.378 4.406 27.154 1.00 93.44 82 ARG A C 1
ATOM 613 O O . ARG A 1 82 ? -24.271 4.775 27.907 1.00 93.44 82 ARG A O 1
ATOM 620 N N . ALA A 1 83 ? -22.945 3.150 27.083 1.00 92.44 83 ALA A N 1
ATOM 621 C CA . ALA A 1 83 ? -23.483 2.067 27.898 1.00 92.44 83 ALA A CA 1
ATOM 622 C C . ALA A 1 83 ? -22.860 2.029 29.302 1.00 92.44 83 ALA A C 1
ATOM 624 O O . ALA A 1 83 ? -23.572 1.847 30.284 1.00 92.44 83 ALA A O 1
ATOM 625 N N . GLU A 1 84 ? -21.544 2.217 29.389 1.00 87.81 84 GLU A N 1
ATOM 626 C CA . GLU A 1 84 ? -20.746 1.974 30.599 1.00 87.81 84 GLU A CA 1
ATOM 627 C C . GLU A 1 84 ? -20.069 3.249 31.133 1.00 87.81 84 GLU A C 1
ATOM 629 O O . GLU A 1 84 ? -19.492 3.245 32.219 1.00 87.81 84 GLU A O 1
ATOM 634 N N . GLY A 1 85 ? -20.172 4.367 30.405 1.00 87.25 85 GLY A N 1
ATOM 635 C CA . GLY A 1 85 ? -19.473 5.609 30.722 1.00 87.25 85 GLY A CA 1
ATOM 636 C C . GLY A 1 85 ? -18.028 5.626 30.214 1.00 87.25 85 GLY A C 1
ATOM 637 O O . GLY A 1 85 ? -17.537 4.692 29.582 1.00 87.25 85 GLY A O 1
ATOM 638 N N . VAL A 1 86 ? -17.328 6.734 30.464 1.00 88.94 86 VAL A N 1
ATOM 639 C CA . VAL A 1 86 ? -15.917 6.881 30.080 1.00 88.94 86 VAL A CA 1
ATOM 640 C C . VAL A 1 86 ? -15.046 6.251 31.163 1.00 88.94 86 VAL A C 1
ATOM 642 O O . VAL A 1 86 ? -14.799 6.866 32.200 1.00 88.94 86 VAL A O 1
ATOM 645 N N . THR A 1 87 ? -14.579 5.025 30.925 1.00 93.44 87 THR A N 1
ATOM 646 C CA . THR A 1 87 ? -13.597 4.372 31.800 1.00 93.44 87 THR A CA 1
ATOM 647 C C . THR A 1 87 ? -12.170 4.761 31.417 1.00 93.44 87 THR A C 1
ATOM 649 O O . THR A 1 87 ? -11.895 5.253 30.315 1.00 93.44 87 THR A O 1
ATOM 652 N N . HIS A 1 88 ? -11.229 4.517 32.331 1.00 92.25 88 HIS A N 1
ATOM 653 C CA . HIS A 1 88 ? -9.809 4.698 32.049 1.00 92.25 88 HIS A CA 1
ATOM 654 C C . HIS A 1 88 ? -9.344 3.808 30.883 1.00 92.25 88 HIS A C 1
ATOM 656 O O . HIS A 1 88 ? -8.554 4.266 30.059 1.00 92.25 88 HIS A O 1
ATOM 662 N N . GLU A 1 89 ? -9.851 2.571 30.760 1.00 92.25 89 GLU A N 1
ATOM 663 C CA . GLU A 1 89 ? -9.483 1.692 29.639 1.00 92.25 89 GLU A CA 1
ATOM 664 C C . GLU A 1 89 ? -9.998 2.226 28.305 1.00 92.25 89 GLU A C 1
ATOM 666 O O . GLU A 1 89 ? -9.255 2.243 27.325 1.00 92.25 89 GLU A O 1
ATOM 671 N N . VAL A 1 90 ? -11.241 2.717 28.265 1.00 92.75 90 VAL A N 1
ATOM 672 C CA . VAL A 1 90 ? -11.819 3.308 27.051 1.00 92.75 90 VAL A CA 1
ATOM 673 C C . VAL A 1 90 ? -11.024 4.541 26.617 1.00 92.75 90 VAL A C 1
ATOM 675 O O . VAL A 1 90 ? -10.740 4.716 25.430 1.00 92.75 90 VAL A O 1
ATOM 678 N N . ASN A 1 91 ? -10.596 5.370 27.570 1.00 94.06 91 ASN A N 1
ATOM 679 C CA . ASN A 1 91 ? -9.758 6.526 27.274 1.00 94.06 91 ASN A CA 1
ATOM 680 C C . ASN A 1 91 ? -8.356 6.122 26.781 1.00 94.06 91 ASN A C 1
ATOM 682 O O . ASN A 1 91 ? -7.867 6.679 25.799 1.00 94.06 91 ASN A O 1
ATOM 686 N N . ALA A 1 92 ? -7.731 5.118 27.403 1.00 95.38 92 ALA A N 1
ATOM 687 C CA . ALA A 1 92 ? -6.439 4.588 26.963 1.00 95.38 92 ALA A CA 1
ATOM 688 C C . ALA A 1 92 ? -6.514 4.001 25.543 1.00 95.38 92 ALA A C 1
ATOM 690 O O . ALA A 1 92 ? -5.648 4.270 24.709 1.00 95.38 92 ALA A O 1
ATOM 691 N N . LEU A 1 93 ? -7.585 3.266 25.232 1.00 94.44 93 LEU A N 1
ATOM 692 C CA . LEU A 1 93 ? -7.819 2.709 23.902 1.00 94.44 93 LEU A CA 1
ATOM 693 C C . LEU A 1 93 ? -8.013 3.807 22.845 1.00 94.44 93 LEU A C 1
ATOM 695 O O . LEU A 1 93 ? -7.486 3.694 21.740 1.00 94.44 93 LEU A O 1
ATOM 699 N N . LYS A 1 94 ? -8.709 4.901 23.178 1.00 94.62 94 LYS A N 1
ATOM 700 C CA . LYS A 1 94 ? -8.844 6.066 22.284 1.00 94.62 94 LYS A CA 1
ATOM 701 C C . LYS A 1 94 ? -7.503 6.708 21.963 1.00 94.62 94 LYS A C 1
ATOM 703 O O . LYS A 1 94 ? -7.275 7.054 20.807 1.00 94.62 94 LYS A O 1
ATOM 708 N N . VAL A 1 95 ? -6.626 6.852 22.958 1.00 96.69 95 VAL A N 1
ATOM 709 C CA . VAL A 1 95 ? -5.266 7.367 22.745 1.00 96.69 95 VAL A CA 1
ATOM 710 C C . VAL A 1 95 ? -4.491 6.440 21.809 1.00 96.69 95 VAL A C 1
ATOM 712 O O . VAL A 1 95 ? -3.935 6.911 20.824 1.00 96.69 95 VAL A O 1
ATOM 715 N N . ALA A 1 96 ? -4.527 5.126 22.043 1.00 96.12 96 ALA A N 1
ATOM 716 C CA . ALA A 1 96 ? -3.845 4.158 21.183 1.00 96.12 96 ALA A CA 1
ATOM 717 C C . ALA A 1 96 ? -4.345 4.194 19.725 1.00 96.12 96 ALA A C 1
ATOM 719 O O . ALA A 1 96 ? -3.549 4.127 18.793 1.00 96.12 96 ALA A O 1
ATOM 720 N N . ILE A 1 97 ? -5.655 4.352 19.512 1.00 95.19 97 ILE A N 1
ATOM 721 C CA . ILE A 1 97 ? -6.234 4.493 18.168 1.00 95.19 97 ILE A CA 1
ATOM 722 C C . ILE A 1 97 ? -5.826 5.810 17.514 1.00 95.19 97 ILE A C 1
ATOM 724 O O . ILE A 1 97 ? -5.581 5.837 16.311 1.00 95.19 97 ILE A O 1
ATOM 728 N N . ALA A 1 98 ? -5.756 6.898 18.283 1.00 95.56 98 ALA A N 1
ATOM 729 C CA . ALA A 1 98 ? -5.292 8.180 17.770 1.00 95.56 98 ALA A CA 1
ATOM 730 C C . ALA A 1 98 ? -3.831 8.10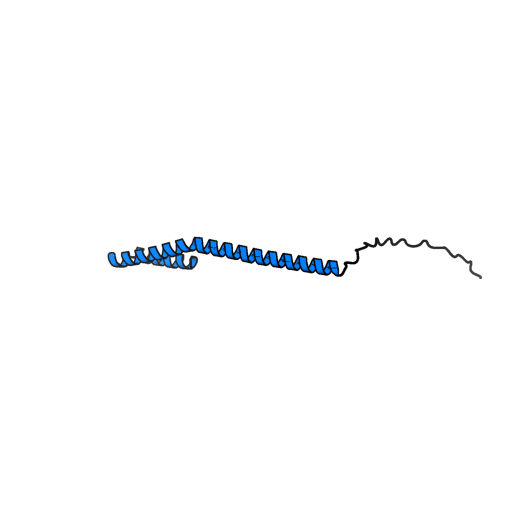7 17.309 1.00 95.56 98 ALA A C 1
ATOM 732 O O . ALA A 1 98 ? -3.508 8.702 16.288 1.00 95.56 98 ALA A O 1
ATOM 733 N N . GLU A 1 99 ? -2.976 7.356 18.010 1.00 95.44 99 GLU A N 1
ATOM 734 C CA . GLU A 1 99 ? -1.611 7.078 17.551 1.00 95.44 99 GLU A CA 1
ATOM 735 C C . GLU A 1 99 ? -1.609 6.231 16.276 1.00 95.44 99 GLU A C 1
ATOM 737 O O . GLU A 1 99 ? -1.039 6.657 15.279 1.00 95.44 99 GLU A O 1
ATOM 742 N N . LEU A 1 100 ? -2.333 5.105 16.254 1.00 93.12 100 LEU A N 1
ATOM 743 C CA . LEU A 1 100 ? -2.411 4.234 15.074 1.00 93.12 100 LEU A CA 1
ATOM 744 C C . LEU A 1 100 ? -2.917 4.976 13.826 1.00 93.12 100 LEU A C 1
ATOM 746 O O . LEU A 1 100 ? -2.480 4.713 12.709 1.00 93.12 100 LEU A O 1
ATOM 750 N N . ARG A 1 101 ? -3.841 5.921 14.007 1.00 94.69 101 ARG A N 1
ATOM 751 C CA . ARG A 1 101 ? -4.399 6.712 12.913 1.00 94.69 101 ARG A CA 1
ATOM 752 C C . ARG A 1 101 ? -3.360 7.618 12.247 1.00 94.69 101 ARG A C 1
ATOM 754 O O . ARG A 1 101 ? -3.453 7.816 11.043 1.00 94.69 101 ARG A O 1
ATOM 761 N N . LYS A 1 102 ? -2.359 8.112 12.985 1.00 94.56 102 LYS A N 1
ATOM 762 C CA . LYS A 1 102 ? -1.276 8.940 12.418 1.00 94.56 102 LYS A CA 1
ATOM 763 C C . LYS A 1 102 ? -0.424 8.182 11.402 1.00 94.56 102 LYS A C 1
ATOM 765 O O . LYS A 1 102 ? 0.146 8.812 10.523 1.00 94.56 102 LYS A O 1
ATOM 770 N N . ASP A 1 103 ? -0.340 6.861 11.543 1.00 91.44 103 ASP A N 1
ATOM 771 C CA . ASP A 1 103 ? 0.471 6.012 10.669 1.00 91.44 103 ASP A CA 1
ATOM 772 C C . ASP A 1 103 ? -0.299 5.538 9.427 1.00 91.44 103 ASP A C 1
ATOM 774 O O . ASP A 1 103 ? 0.301 5.124 8.435 1.00 91.44 103 ASP A O 1
ATOM 778 N N . VAL A 1 104 ? -1.634 5.547 9.494 1.00 90.25 104 VAL A N 1
ATOM 779 C CA . VAL A 1 104 ? -2.516 5.010 8.448 1.00 90.25 104 VAL A CA 1
ATOM 780 C C . VAL A 1 104 ? -3.106 6.113 7.560 1.00 90.25 104 VAL A C 1
ATOM 782 O O . VAL A 1 104 ? -3.422 5.844 6.395 1.00 90.25 104 VAL A O 1
ATOM 785 N N . ASP A 1 105 ? -3.294 7.324 8.091 1.00 85.31 105 ASP A N 1
ATOM 786 C CA . ASP A 1 105 ? -3.813 8.479 7.344 1.00 85.31 105 ASP A CA 1
ATOM 787 C C . ASP A 1 105 ? -2.753 9.155 6.470 1.00 85.31 105 ASP A C 1
ATOM 789 O O . ASP A 1 105 ? -3.081 9.333 5.270 1.00 85.31 105 ASP A O 1
#

Mean predicted aligned error: 13.11 Å

Radius of gyration: 40.26 Å; Cα contacts (8 Å, |Δi|>4): 17; chains: 1; bounding box: 116×27×79 Å

pLDDT: mean 85.37, std 18.19, range [41.06, 98.44]

Secondary structure (DSSP, 8-state):
--PPP--PPPPP--------------HHHHHHHHHHHHHHHHHHHHHHHHHHHHHHHHHHHHHHHHHHHHHHHHHHHHHHHHHH---HHHHHHHHHHHHHHHHH-